Protein AF-A0A2G9UBK1-F1 (afdb_monomer)

Foldseek 3Di:
DQQLAFQDKDKDKDWDPDDPPGHIDIDIDMDTPDDDDDDSDDDDPDDADPFQVVLCVRPNCWTADCDDPRHRRIHNDDPPPDDDDDDDPDPPCPVVVVVVVVVVVVVPPPPDD

Secondary structure (DSSP, 8-state):
---TT---EEEEEEEE--BTTB--EEEEEEEESS---S-SS---SSSS-SSHHHHHHHSTT-EE--SSTTTT-EE------SS-------TTTHHHHHHHHHHHHHHT-----

pLDDT: mean 70.78, std 21.0, range [29.86, 93.81]

InterPro domains:
  IPR035940 CAP superfamily [G3DSA:3.40.33.10] (1-80)

Organism: Teladorsagia circumcincta (NCBI:txid45464)

Sequence (113 aa):
MINHKSLMVGCSYNRCPSSSTAPTTYLVACVYSAVPSGHIYIPEVTQGCDDNSRCSNQVANSTCIKEGPYRGLCSQDEKEENGLGSAKATPMMIKSMEKLMATILTSNRVPVH

Structure (mmCIF, N/CA/C/O backbone):
data_AF-A0A2G9UBK1-F1
#
_entry.id   AF-A0A2G9UBK1-F1
#
loop_
_atom_site.group_PDB
_atom_site.id
_atom_site.type_symbol
_atom_site.label_atom_id
_atom_site.label_alt_id
_atom_site.label_comp_id
_atom_site.label_asym_id
_atom_site.label_entity_id
_atom_site.label_seq_id
_atom_site.pdbx_PDB_ins_code
_atom_site.Cartn_x
_atom_site.Cartn_y
_atom_site.Cartn_z
_atom_site.occupancy
_atom_site.B_iso_or_equiv
_atom_site.auth_seq_id
_atom_site.auth_comp_id
_atom_site.auth_asym_id
_atom_site.auth_atom_id
_atom_site.pdbx_PDB_model_num
ATOM 1 N N . MET A 1 1 ? -1.048 5.361 5.405 1.00 76.88 1 MET A N 1
ATOM 2 C CA . MET A 1 1 ? -1.947 5.295 4.231 1.00 76.88 1 MET A CA 1
ATOM 3 C C . MET A 1 1 ? -1.245 5.741 2.958 1.00 76.88 1 MET A C 1
ATOM 5 O O . MET A 1 1 ? -1.139 4.937 2.055 1.00 76.88 1 MET A O 1
ATOM 9 N N . ILE A 1 2 ? -0.732 6.974 2.888 1.00 82.81 2 ILE A N 1
ATOM 10 C CA . ILE A 1 2 ? -0.237 7.586 1.635 1.00 82.81 2 ILE A CA 1
ATOM 11 C C . ILE A 1 2 ? 1.288 7.505 1.410 1.00 82.81 2 ILE A C 1
ATOM 13 O O . ILE A 1 2 ? 1.807 8.166 0.520 1.00 82.81 2 ILE A O 1
ATOM 17 N N . ASN A 1 3 ? 2.026 6.758 2.237 1.00 84.19 3 ASN A N 1
ATOM 18 C CA . ASN A 1 3 ? 3.482 6.663 2.102 1.00 84.19 3 ASN A CA 1
ATOM 19 C C . ASN A 1 3 ? 3.837 5.832 0.862 1.00 84.19 3 ASN A C 1
ATOM 21 O O . ASN A 1 3 ? 3.614 4.624 0.879 1.00 84.19 3 ASN A O 1
ATOM 25 N N . HIS A 1 4 ? 4.422 6.453 -0.166 1.00 80.56 4 HIS A N 1
ATOM 26 C CA . HIS A 1 4 ? 4.755 5.797 -1.442 1.00 80.56 4 HIS A CA 1
ATOM 27 C C . HIS A 1 4 ? 5.742 4.624 -1.306 1.00 80.56 4 HIS A C 1
ATOM 29 O O . HIS A 1 4 ? 5.812 3.775 -2.187 1.00 80.56 4 HIS A O 1
ATOM 35 N N . LYS A 1 5 ? 6.486 4.551 -0.194 1.00 82.31 5 LYS A N 1
ATOM 36 C CA . LYS A 1 5 ? 7.392 3.432 0.119 1.00 82.31 5 LYS A CA 1
ATOM 37 C C . LYS A 1 5 ? 6.706 2.263 0.831 1.00 82.31 5 LYS A C 1
ATOM 39 O O . LYS A 1 5 ? 7.341 1.241 1.075 1.00 82.31 5 LYS A O 1
ATOM 44 N N . SER A 1 6 ? 5.443 2.410 1.230 1.00 85.94 6 SER A N 1
ATOM 45 C CA . SER A 1 6 ? 4.680 1.334 1.858 1.00 85.94 6 SER A CA 1
ATOM 46 C C . SER A 1 6 ? 4.036 0.470 0.785 1.00 85.94 6 SER A C 1
ATOM 48 O O . SER A 1 6 ? 3.149 0.928 0.076 1.00 85.94 6 SER A O 1
ATOM 50 N N . LEU A 1 7 ? 4.447 -0.790 0.716 1.00 83.56 7 LEU A N 1
ATOM 51 C CA . LEU A 1 7 ? 4.030 -1.733 -0.327 1.00 83.56 7 LEU A CA 1
ATOM 52 C C . LEU A 1 7 ? 3.016 -2.747 0.184 1.00 83.56 7 LEU A C 1
ATOM 54 O O . LEU A 1 7 ? 2.299 -3.362 -0.593 1.00 83.56 7 LEU A O 1
ATOM 58 N N . MET A 1 8 ? 2.946 -2.915 1.503 1.00 83.12 8 MET A N 1
ATOM 59 C CA . MET A 1 8 ? 2.012 -3.827 2.142 1.00 83.12 8 MET A CA 1
ATOM 60 C C . MET A 1 8 ? 1.312 -3.126 3.300 1.00 83.12 8 MET A C 1
ATOM 62 O O . MET A 1 8 ? 1.886 -2.267 3.981 1.00 83.12 8 MET A O 1
ATOM 66 N N . VAL A 1 9 ? 0.062 -3.520 3.526 1.00 88.81 9 VAL A N 1
ATOM 67 C CA . VAL A 1 9 ? -0.744 -3.095 4.666 1.00 88.81 9 VAL A CA 1
ATOM 68 C C . VAL A 1 9 ? -1.459 -4.307 5.250 1.00 88.81 9 VAL A C 1
ATOM 70 O O . VAL A 1 9 ? -2.052 -5.099 4.524 1.00 88.81 9 VAL A O 1
ATOM 73 N N . GLY A 1 10 ? -1.392 -4.456 6.568 1.00 91.62 10 GLY A N 1
ATOM 74 C CA . GLY A 1 10 ? -2.166 -5.441 7.314 1.00 91.62 10 GLY A CA 1
ATOM 75 C C . GLY A 1 10 ? -3.106 -4.724 8.267 1.00 91.62 10 GLY A C 1
ATOM 76 O O . GLY A 1 10 ? -2.644 -3.939 9.093 1.00 91.62 10 GLY A O 1
ATOM 77 N N . CYS A 1 11 ? -4.408 -4.977 8.162 1.00 92.81 11 CYS A N 1
ATOM 78 C CA . CYS A 1 11 ? -5.406 -4.387 9.047 1.00 92.81 11 CYS A CA 1
ATOM 79 C C . CYS A 1 11 ? -6.067 -5.459 9.913 1.00 92.81 11 CYS A C 1
ATOM 81 O O . CYS A 1 11 ? -6.360 -6.558 9.448 1.00 92.81 11 CYS A O 1
ATOM 83 N N . SER A 1 12 ? -6.322 -5.117 11.170 1.00 93.50 12 SER A N 1
ATOM 84 C CA . SER A 1 12 ? -7.124 -5.903 12.098 1.00 93.50 12 SER A CA 1
ATOM 85 C C . SER A 1 12 ? -8.277 -5.049 12.603 1.00 93.50 12 SER A C 1
ATOM 87 O O . SER A 1 12 ? -8.148 -3.828 12.738 1.00 93.50 12 SER A O 1
ATOM 89 N N . TYR A 1 13 ? -9.406 -5.694 12.871 1.00 93.56 13 TYR A N 1
ATOM 90 C CA . TYR A 1 13 ? -10.591 -5.047 13.405 1.00 93.56 13 TYR A CA 1
ATOM 91 C C . TYR A 1 13 ? -11.011 -5.734 14.700 1.00 93.56 13 TYR A C 1
ATOM 93 O O . TYR A 1 13 ? -10.875 -6.947 14.850 1.00 93.56 13 TYR A O 1
ATOM 101 N N . ASN A 1 14 ? -11.539 -4.956 15.637 1.00 91.12 14 ASN A N 1
ATOM 102 C CA . ASN A 1 14 ? -12.162 -5.493 16.833 1.00 91.12 14 ASN A CA 1
ATOM 103 C C . ASN A 1 14 ? -13.391 -4.667 17.211 1.00 91.12 14 ASN A C 1
ATOM 105 O O . ASN A 1 14 ? -13.419 -3.448 17.033 1.00 91.12 14 ASN A O 1
ATOM 109 N N . ARG A 1 15 ? -14.409 -5.335 17.752 1.00 91.25 15 ARG A N 1
ATOM 110 C CA . ARG A 1 15 ? -15.600 -4.688 18.298 1.00 91.25 15 ARG A CA 1
ATOM 111 C C . ARG A 1 15 ? -15.470 -4.637 19.813 1.00 91.25 15 ARG A C 1
ATOM 113 O O . ARG A 1 15 ? -15.430 -5.674 20.469 1.00 91.25 15 ARG A O 1
ATOM 120 N N . CYS A 1 16 ? -15.458 -3.436 20.369 1.00 85.62 16 CYS A N 1
ATOM 121 C CA . CYS A 1 16 ? -15.498 -3.228 21.807 1.00 85.62 16 CYS A CA 1
ATOM 122 C C . CYS A 1 16 ? -16.969 -3.167 22.249 1.00 85.62 16 CYS A C 1
ATOM 124 O O . CYS A 1 16 ? -17.696 -2.265 21.815 1.00 85.62 16 CYS A O 1
ATOM 126 N N . PRO A 1 17 ? -17.449 -4.134 23.052 1.00 83.62 17 PRO A N 1
ATOM 127 C CA . PRO A 1 17 ? -18.829 -4.134 23.519 1.00 83.62 17 PRO A CA 1
ATOM 128 C C . PR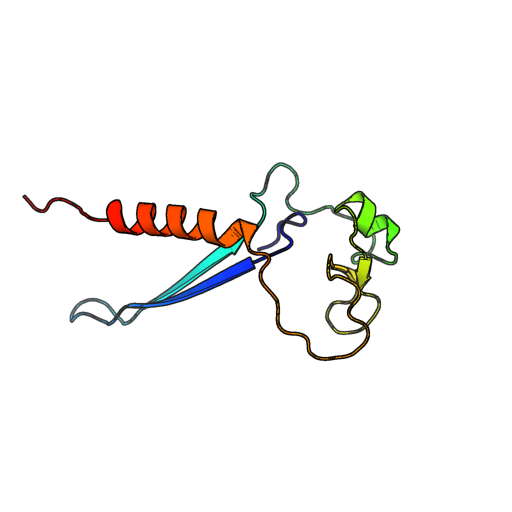O A 1 17 ? -19.111 -2.896 24.377 1.00 83.62 17 PRO A C 1
ATOM 130 O O . PRO A 1 17 ? -18.250 -2.436 25.125 1.00 83.62 17 PRO A O 1
ATOM 133 N N . SER A 1 18 ? -20.329 -2.363 24.264 1.00 81.69 18 SER A N 1
ATOM 134 C CA . SER A 1 18 ? -20.787 -1.259 25.111 1.00 81.69 18 SER A CA 1
ATOM 135 C C . SER A 1 18 ? -20.875 -1.688 26.573 1.00 81.69 18 SER A C 1
ATOM 137 O O . SER A 1 18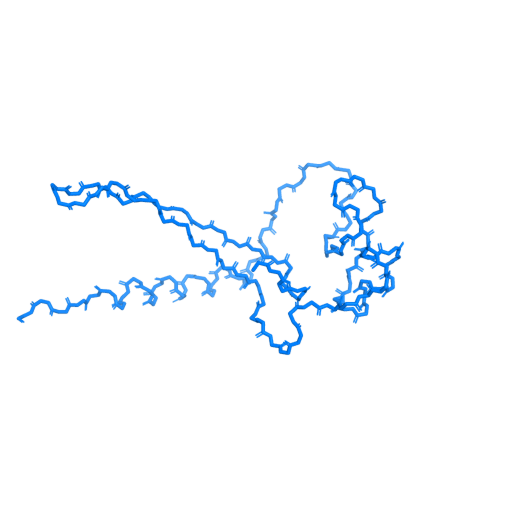 ? -21.427 -2.749 26.871 1.00 81.69 18 SER A O 1
ATOM 139 N N . SER A 1 19 ? -20.418 -0.830 27.481 1.00 77.19 19 SER A N 1
ATOM 140 C CA . SER A 1 19 ? -20.828 -0.867 28.889 1.00 77.19 19 SER A CA 1
ATOM 141 C C . SER A 1 19 ? -22.078 0.006 29.088 1.00 77.19 19 SER A C 1
ATOM 143 O O . SER A 1 19 ? -22.544 0.648 28.147 1.00 77.19 19 SER A O 1
ATOM 145 N N . SER A 1 20 ? -22.631 0.079 30.305 1.00 74.00 20 SER A N 1
ATOM 146 C CA . SER A 1 20 ? -23.786 0.955 30.585 1.00 74.00 20 SER A CA 1
ATOM 147 C C . SER A 1 20 ? -23.493 2.454 30.404 1.00 74.00 20 SER A C 1
ATOM 149 O O . SER A 1 20 ? -24.423 3.254 30.370 1.00 74.00 20 SER A O 1
ATOM 151 N N . THR A 1 21 ? -22.220 2.839 30.272 1.00 78.88 21 THR A N 1
ATOM 152 C CA . THR A 1 21 ? -21.759 4.231 30.166 1.00 78.88 21 THR A CA 1
ATOM 153 C C . THR A 1 21 ? -21.024 4.554 28.865 1.00 78.88 21 THR A C 1
ATOM 155 O O . THR A 1 21 ? -20.741 5.724 28.620 1.00 78.88 21 THR A O 1
ATOM 158 N N . ALA A 1 22 ? -20.732 3.566 28.011 1.00 77.62 22 ALA A N 1
ATOM 159 C CA . ALA A 1 22 ? -20.034 3.785 26.745 1.00 77.62 22 ALA A CA 1
ATOM 160 C C . ALA A 1 22 ? -20.717 3.039 25.587 1.00 77.62 22 ALA A C 1
ATOM 162 O O . ALA A 1 22 ? -21.011 1.849 25.726 1.00 77.62 22 ALA A O 1
ATOM 163 N N . PRO A 1 23 ? -20.948 3.693 24.432 1.00 85.00 23 PRO A N 1
ATOM 164 C CA . PRO A 1 23 ? -21.507 3.030 23.259 1.00 85.00 23 PRO A CA 1
ATOM 165 C C . PRO A 1 23 ? -20.551 1.960 22.717 1.00 85.00 23 PRO A C 1
ATOM 167 O O . PRO A 1 23 ? -19.352 1.973 22.988 1.00 85.00 23 PRO A O 1
ATOM 170 N N . THR A 1 24 ? -21.085 1.033 21.918 1.00 85.75 24 THR A N 1
ATOM 171 C CA . THR A 1 24 ? -20.257 0.050 21.208 1.00 85.75 24 THR A CA 1
ATOM 172 C C . THR A 1 24 ? -19.320 0.807 20.274 1.00 85.75 24 THR A C 1
ATOM 174 O O . THR A 1 24 ? -19.783 1.610 19.462 1.00 85.75 24 THR A O 1
ATOM 177 N N . THR A 1 25 ? -18.024 0.524 20.351 1.00 88.31 25 THR A N 1
ATOM 178 C CA . THR A 1 25 ? -17.022 1.120 19.465 1.00 88.31 25 THR A CA 1
ATOM 179 C C . THR A 1 25 ? -16.384 0.053 18.585 1.00 88.31 25 THR A C 1
ATOM 181 O O . THR A 1 25 ? -16.262 -1.115 18.958 1.00 88.31 25 THR A O 1
ATOM 184 N N . TYR A 1 26 ? -15.997 0.456 17.379 1.00 89.06 26 TYR A N 1
ATOM 185 C CA . TYR A 1 26 ? -15.249 -0.382 16.451 1.00 89.06 26 TYR A CA 1
ATOM 186 C C . TYR A 1 26 ? -13.835 0.170 16.355 1.00 89.06 26 TYR A C 1
ATOM 188 O O . TYR A 1 26 ? -13.643 1.357 16.094 1.00 89.06 26 TYR A O 1
ATOM 196 N N . LEU A 1 27 ? -12.853 -0.693 16.583 1.00 90.81 27 LEU A N 1
ATOM 197 C CA . LEU A 1 27 ? -11.445 -0.367 16.450 1.00 90.81 27 LEU A CA 1
ATOM 198 C C . LEU A 1 27 ? -10.919 -1.009 15.176 1.00 90.81 27 LEU A C 1
ATOM 200 O O . LEU A 1 27 ? -11.093 -2.207 14.964 1.00 90.81 27 LEU A O 1
ATOM 204 N N . VAL A 1 28 ? -10.253 -0.209 14.351 1.00 93.81 28 VAL A N 1
ATOM 205 C CA . VAL A 1 28 ? -9.502 -0.685 13.191 1.00 93.81 28 VAL A CA 1
ATOM 206 C C . VAL A 1 28 ? -8.067 -0.219 13.358 1.00 93.81 28 VAL A C 1
ATOM 208 O O . VAL A 1 28 ? -7.808 0.973 13.512 1.00 93.81 28 VAL A O 1
ATOM 211 N N . ALA A 1 29 ? -7.136 -1.164 13.334 1.00 93.62 29 ALA A N 1
ATOM 212 C CA . ALA A 1 29 ? -5.710 -0.891 13.388 1.00 93.62 29 ALA A CA 1
ATOM 213 C C . ALA A 1 29 ? -5.062 -1.420 12.113 1.00 93.62 29 ALA A C 1
ATOM 215 O O . ALA A 1 29 ? -5.230 -2.589 11.777 1.00 93.62 29 ALA A O 1
ATOM 216 N N . CYS A 1 30 ? -4.309 -0.569 11.419 1.00 92.44 30 CYS A N 1
ATOM 217 C CA . CYS A 1 30 ? -3.568 -0.947 10.221 1.00 92.44 30 CYS A CA 1
ATOM 218 C C . CYS A 1 30 ? -2.075 -0.703 10.426 1.00 92.44 30 CYS A C 1
ATOM 220 O O . CYS A 1 30 ? -1.666 0.373 10.865 1.00 92.44 30 CYS A O 1
ATOM 222 N N . VAL A 1 31 ? -1.269 -1.694 10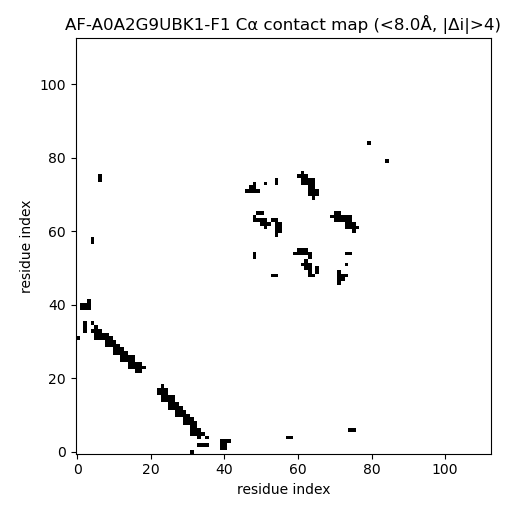.060 1.00 92.12 31 VAL A N 1
ATOM 223 C CA . VAL A 1 31 ? 0.191 -1.643 10.072 1.00 92.12 31 VAL A CA 1
ATOM 224 C C . VAL A 1 31 ? 0.681 -1.595 8.632 1.00 92.12 31 VAL A C 1
ATOM 226 O O . VAL A 1 31 ? 0.232 -2.367 7.787 1.00 92.12 31 VAL A O 1
ATOM 229 N N . TYR A 1 32 ? 1.596 -0.671 8.364 1.00 89.56 32 TYR A N 1
ATOM 230 C CA . TYR A 1 32 ? 2.175 -0.414 7.048 1.00 89.56 32 TYR A CA 1
ATOM 231 C C . TYR A 1 32 ? 3.611 -0.934 7.016 1.00 89.56 32 TYR A C 1
ATOM 233 O O . TYR A 1 32 ? 4.322 -0.829 8.016 1.00 89.56 32 TYR A O 1
ATOM 241 N N . SER A 1 33 ? 4.055 -1.461 5.875 1.00 87.38 33 SER A N 1
ATOM 242 C CA . SER A 1 33 ? 5.396 -2.049 5.739 1.00 87.38 33 SER A CA 1
ATOM 243 C C . SER A 1 33 ? 6.540 -1.032 5.789 1.00 87.38 33 SER A C 1
ATOM 245 O O . SER A 1 33 ? 7.699 -1.426 5.882 1.00 87.38 33 SER A O 1
ATOM 247 N N . ALA A 1 34 ? 6.234 0.267 5.719 1.00 85.94 34 ALA A N 1
ATOM 248 C CA . ALA A 1 34 ? 7.223 1.332 5.780 1.00 85.94 34 ALA A CA 1
ATOM 249 C C . ALA A 1 34 ? 6.763 2.490 6.669 1.00 85.94 34 ALA A C 1
ATOM 251 O O . ALA A 1 34 ? 5.660 3.029 6.516 1.00 85.94 34 ALA A O 1
ATOM 252 N N . VAL A 1 35 ? 7.665 2.926 7.548 1.00 85.88 35 VAL A N 1
ATOM 253 C CA . VAL A 1 35 ? 7.503 4.153 8.331 1.00 85.88 35 VAL A CA 1
ATOM 254 C C . VAL A 1 35 ? 7.792 5.354 7.421 1.00 85.88 35 VAL A C 1
ATOM 256 O O . VAL A 1 35 ? 8.796 5.332 6.704 1.00 85.88 35 VAL A O 1
ATOM 259 N N . PRO A 1 36 ? 6.943 6.396 7.405 1.00 83.81 36 PRO A N 1
ATOM 260 C CA . PRO A 1 36 ? 7.218 7.601 6.633 1.00 83.81 36 PRO A CA 1
ATOM 261 C C . PRO A 1 36 ? 8.508 8.269 7.117 1.00 83.81 36 PRO A C 1
ATOM 263 O O . PRO A 1 36 ? 8.646 8.585 8.297 1.00 83.81 36 PRO A O 1
ATOM 266 N N . SER A 1 37 ? 9.441 8.511 6.203 1.00 81.00 37 SER A N 1
ATOM 267 C CA . SER A 1 37 ? 10.627 9.328 6.447 1.00 81.00 37 SER A CA 1
ATOM 268 C C . SER A 1 37 ? 10.919 10.174 5.207 1.00 81.00 37 SER A C 1
ATOM 270 O O . SER A 1 37 ? 10.886 9.681 4.078 1.00 81.00 37 SER A O 1
ATOM 272 N N . GLY A 1 38 ? 11.150 11.474 5.407 1.00 81.88 38 GLY A N 1
ATOM 273 C CA . GLY A 1 38 ? 11.267 12.437 4.309 1.00 81.88 38 GLY A CA 1
ATOM 274 C C . GLY A 1 38 ? 9.929 12.702 3.607 1.00 81.88 38 GLY A C 1
ATOM 275 O O . GLY A 1 38 ? 8.903 12.895 4.261 1.00 81.88 38 GLY A O 1
ATOM 276 N N . HIS A 1 39 ? 9.939 12.737 2.273 1.00 79.25 39 HIS A N 1
ATOM 277 C CA . HIS A 1 39 ? 8.739 12.991 1.475 1.00 79.25 39 HIS A CA 1
ATOM 278 C C . HIS A 1 39 ? 7.774 11.801 1.519 1.00 79.25 39 HIS A C 1
ATOM 280 O O . HIS A 1 39 ? 8.127 10.679 1.164 1.00 79.25 39 HIS A O 1
ATOM 286 N N 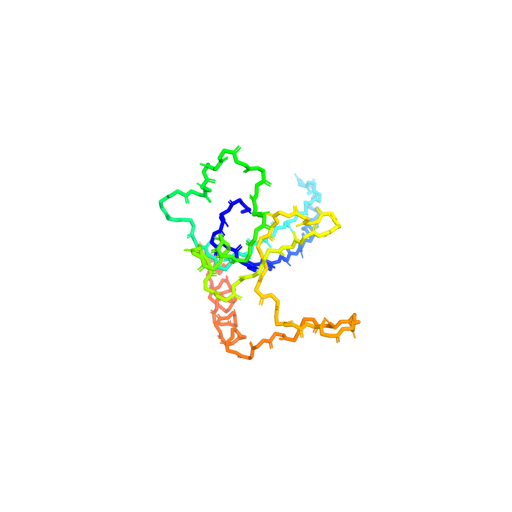. ILE A 1 40 ? 6.533 12.058 1.934 1.00 81.81 40 ILE A N 1
ATOM 287 C CA . ILE A 1 40 ? 5.491 11.029 2.052 1.00 81.81 40 ILE A CA 1
ATOM 288 C C 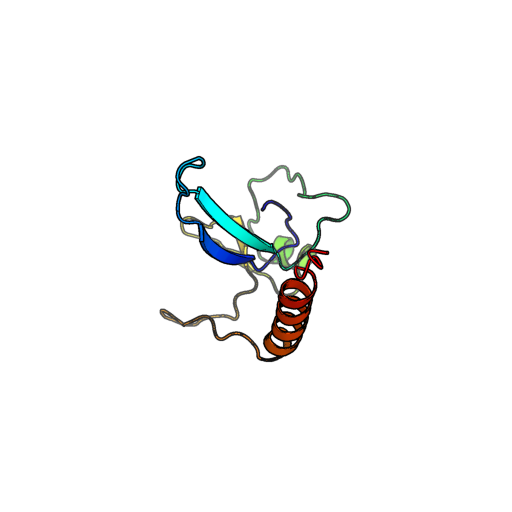. ILE A 1 40 ? 5.047 10.544 0.659 1.00 81.81 40 ILE A C 1
ATOM 290 O O . ILE A 1 40 ? 4.790 9.356 0.468 1.00 81.81 40 ILE A O 1
ATOM 294 N N . TYR A 1 41 ? 5.048 11.435 -0.332 1.00 78.44 41 TYR A N 1
ATOM 295 C CA . TYR A 1 41 ? 4.785 11.157 -1.744 1.00 78.44 41 TYR A CA 1
ATOM 296 C C . TYR A 1 41 ? 5.732 11.983 -2.622 1.00 78.44 41 TYR A C 1
ATOM 298 O O . TYR A 1 41 ? 6.308 12.967 -2.153 1.00 78.44 41 TYR A O 1
ATOM 306 N N . ILE A 1 42 ? 5.874 11.595 -3.887 1.00 73.19 42 ILE A N 1
ATOM 307 C CA . ILE A 1 42 ? 6.696 12.307 -4.868 1.00 73.19 42 ILE A CA 1
ATOM 308 C C . ILE A 1 42 ? 5.747 13.056 -5.807 1.00 73.19 42 ILE A C 1
ATOM 310 O O . ILE A 1 42 ? 4.961 12.405 -6.497 1.00 73.19 42 ILE A O 1
ATOM 314 N N . PRO A 1 43 ? 5.743 14.401 -5.801 1.00 69.12 43 PRO A N 1
ATOM 315 C CA . PRO A 1 43 ? 4.917 15.173 -6.716 1.00 69.12 43 PRO A CA 1
ATOM 316 C C . PRO A 1 43 ? 5.509 15.073 -8.124 1.00 69.12 43 PRO A C 1
ATOM 318 O O . PRO A 1 43 ? 6.490 15.743 -8.438 1.00 69.12 43 PRO A O 1
ATOM 321 N N . GLU A 1 44 ? 4.924 14.233 -8.972 1.00 68.12 44 GLU A N 1
ATOM 322 C CA . GLU A 1 44 ? 5.232 14.219 -10.401 1.00 68.12 44 GLU A CA 1
ATOM 323 C C . GLU A 1 44 ? 4.171 14.987 -11.193 1.00 68.12 44 GLU A C 1
ATOM 325 O O . GLU A 1 44 ? 3.004 15.063 -10.813 1.00 68.12 44 GLU A O 1
ATOM 330 N N . VAL A 1 45 ? 4.598 15.572 -12.316 1.00 63.59 45 VAL A N 1
ATOM 331 C CA . VAL A 1 45 ? 3.740 16.354 -13.227 1.00 63.59 45 VAL A CA 1
ATOM 332 C C . VAL A 1 45 ? 2.697 15.467 -13.926 1.00 63.59 45 VAL A C 1
ATOM 334 O O . VAL A 1 45 ? 1.720 15.962 -14.481 1.00 63.59 45 VAL A O 1
ATOM 337 N N . THR A 1 46 ? 2.904 14.148 -13.900 1.00 63.84 46 THR A N 1
ATOM 338 C CA . THR A 1 46 ? 2.028 13.133 -14.483 1.00 63.84 46 THR A CA 1
ATOM 339 C C . THR A 1 46 ? 1.315 12.331 -13.400 1.00 63.84 46 THR A C 1
ATOM 341 O O . THR A 1 46 ? 1.831 12.099 -12.309 1.00 63.84 46 THR A O 1
ATOM 344 N N . GLN A 1 47 ? 0.104 11.888 -13.724 1.00 70.88 47 GLN A N 1
ATOM 345 C CA . GLN A 1 47 ? -0.795 11.160 -12.837 1.00 70.88 47 GLN A CA 1
ATOM 346 C C . GLN A 1 47 ? -0.310 9.705 -12.654 1.00 70.88 47 GLN A C 1
ATOM 348 O O . GLN A 1 47 ? -0.786 8.797 -13.326 1.00 70.88 47 GLN A O 1
ATOM 353 N N . GLY A 1 48 ? 0.669 9.495 -11.767 1.00 81.88 48 GLY A N 1
ATOM 354 C CA . GLY A 1 48 ? 1.243 8.174 -11.474 1.00 81.88 48 GLY A CA 1
ATOM 355 C C . GLY A 1 48 ? 2.296 7.704 -12.486 1.00 81.88 48 GLY A C 1
ATOM 356 O O . GLY A 1 48 ? 2.851 8.505 -13.241 1.00 81.88 48 GLY A O 1
ATOM 357 N N . CYS A 1 49 ? 2.593 6.402 -12.474 1.00 87.31 49 CYS A N 1
ATOM 358 C CA . CYS A 1 49 ? 3.524 5.782 -13.416 1.00 87.31 49 CYS A CA 1
ATOM 359 C C . CYS A 1 49 ? 2.882 5.553 -14.797 1.00 87.31 49 CYS A C 1
ATOM 361 O O . CYS A 1 49 ? 1.686 5.290 -14.918 1.00 87.31 49 CYS A O 1
ATOM 363 N N . ASP A 1 50 ? 3.694 5.606 -15.846 1.00 88.38 50 ASP A N 1
ATOM 364 C CA . ASP A 1 50 ? 3.349 5.254 -17.231 1.00 88.38 50 ASP A CA 1
ATOM 365 C C . ASP A 1 50 ? 4.209 4.092 -17.772 1.00 88.38 50 ASP A C 1
ATOM 367 O O . ASP A 1 50 ? 3.797 3.382 -18.694 1.00 88.38 50 ASP A O 1
ATOM 371 N N . ASP A 1 51 ? 5.365 3.836 -17.152 1.00 88.94 51 ASP A N 1
ATOM 372 C CA . ASP A 1 51 ? 6.255 2.721 -17.453 1.00 88.94 51 ASP A CA 1
ATOM 373 C C . ASP A 1 51 ? 6.896 2.091 -16.198 1.00 88.94 51 ASP A C 1
ATOM 375 O O . ASP A 1 51 ? 6.838 2.616 -15.084 1.00 88.94 51 ASP A O 1
ATOM 379 N N . ASN A 1 52 ? 7.525 0.925 -16.383 1.00 88.81 52 ASN A N 1
ATOM 380 C CA . ASN A 1 52 ? 8.155 0.172 -15.293 1.00 88.81 52 ASN A CA 1
ATOM 381 C C . ASN A 1 52 ? 9.414 0.850 -14.734 1.00 88.81 52 ASN A C 1
ATOM 383 O O . ASN A 1 52 ? 9.793 0.576 -13.595 1.00 88.81 52 ASN A O 1
ATOM 387 N N . SER A 1 53 ? 10.076 1.705 -15.517 1.00 87.50 53 SER A N 1
ATOM 388 C CA . SER A 1 53 ? 11.318 2.358 -15.106 1.00 87.50 53 SER A CA 1
ATOM 389 C C . SER A 1 53 ? 11.058 3.372 -13.994 1.00 87.50 53 SER A C 1
ATOM 391 O O . SER A 1 53 ? 11.788 3.385 -13.002 1.00 87.50 53 SER A O 1
ATOM 393 N N . ARG A 1 54 ? 9.948 4.122 -14.072 1.00 84.69 54 ARG A N 1
ATOM 394 C CA . ARG A 1 54 ? 9.521 5.032 -12.996 1.00 84.69 54 ARG A CA 1
ATOM 395 C C . ARG A 1 54 ? 9.315 4.307 -11.677 1.00 84.69 54 ARG A C 1
ATOM 397 O O . ARG A 1 54 ? 9.776 4.772 -10.640 1.00 84.69 54 ARG A O 1
ATOM 404 N N . CYS A 1 55 ? 8.671 3.146 -11.724 1.00 86.94 55 CYS A N 1
ATOM 405 C CA . CYS A 1 55 ? 8.439 2.328 -10.544 1.00 86.94 55 CYS A CA 1
ATOM 406 C C . CYS A 1 55 ? 9.747 1.769 -9.975 1.00 86.94 55 CYS A C 1
ATOM 408 O O . CYS A 1 55 ? 10.038 1.968 -8.796 1.00 86.94 55 CYS A O 1
ATOM 410 N N . SER A 1 56 ? 10.585 1.167 -10.823 1.00 86.00 56 SER A N 1
ATOM 411 C CA . SER A 1 56 ? 11.870 0.584 -10.414 1.00 86.00 56 SER A CA 1
ATOM 412 C C . SER A 1 56 ? 12.834 1.596 -9.781 1.00 86.00 56 SER A C 1
ATOM 414 O O . SER A 1 56 ? 13.623 1.219 -8.916 1.00 86.00 56 SER A O 1
ATOM 416 N N . ASN A 1 57 ? 12.735 2.878 -10.151 1.00 82.94 57 ASN A N 1
ATOM 417 C CA . ASN A 1 57 ? 13.519 3.961 -9.549 1.00 82.94 57 ASN A CA 1
ATOM 418 C C . ASN A 1 57 ? 13.089 4.303 -8.112 1.00 82.94 57 ASN A C 1
ATOM 420 O O . ASN A 1 57 ? 13.906 4.790 -7.333 1.00 82.94 57 ASN A O 1
ATOM 424 N N . GLN A 1 58 ? 11.825 4.062 -7.753 1.00 82.25 58 GLN A N 1
ATOM 425 C CA . GLN A 1 58 ? 11.291 4.351 -6.416 1.00 82.25 58 GLN A CA 1
ATOM 426 C C . GLN A 1 58 ? 11.280 3.117 -5.515 1.00 82.25 58 GLN A C 1
ATOM 428 O O . GLN A 1 58 ? 11.513 3.201 -4.308 1.00 82.25 58 GLN A O 1
ATOM 433 N N . VAL A 1 59 ? 10.988 1.965 -6.111 1.00 81.94 59 VAL A N 1
ATOM 434 C CA . VAL A 1 59 ? 10.806 0.684 -5.443 1.00 81.94 59 VAL A CA 1
ATOM 435 C C . VAL A 1 59 ? 11.425 -0.385 -6.336 1.00 81.94 59 VAL A C 1
ATOM 437 O O . VAL A 1 59 ? 10.925 -0.660 -7.425 1.00 81.94 59 VAL A O 1
ATOM 440 N N . ALA A 1 60 ? 12.516 -1.002 -5.887 1.00 83.44 60 ALA A N 1
ATOM 441 C CA . ALA A 1 60 ? 13.213 -2.015 -6.676 1.00 83.44 60 ALA A CA 1
ATOM 442 C C . ALA A 1 60 ? 12.265 -3.150 -7.105 1.00 83.44 60 ALA A C 1
ATOM 444 O O . ALA A 1 60 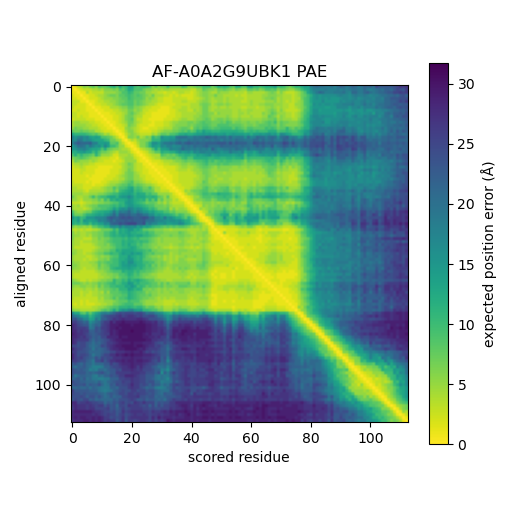? 11.404 -3.569 -6.330 1.00 83.44 60 ALA A O 1
ATOM 445 N N . ASN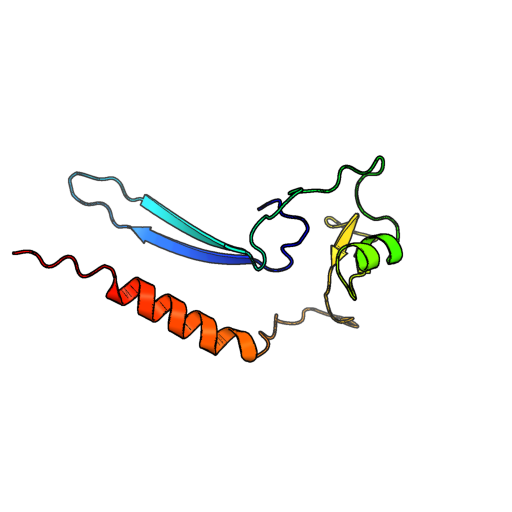 A 1 61 ? 12.443 -3.656 -8.328 1.00 84.19 61 ASN A N 1
ATOM 446 C CA . ASN A 1 61 ? 11.647 -4.746 -8.906 1.00 84.19 61 ASN A CA 1
ATOM 447 C C . ASN A 1 61 ? 10.134 -4.478 -8.978 1.00 84.19 61 ASN A C 1
ATOM 449 O O . ASN A 1 61 ? 9.347 -5.419 -8.994 1.00 84.19 61 ASN A O 1
ATOM 453 N N . SER A 1 62 ? 9.714 -3.214 -9.017 1.00 86.69 62 SER A N 1
ATOM 454 C CA . SER A 1 62 ? 8.306 -2.872 -9.199 1.00 86.69 62 SER A CA 1
ATOM 455 C C . SER A 1 62 ? 7.972 -2.562 -10.658 1.00 86.69 62 SER A C 1
ATOM 457 O O . SER A 1 62 ? 8.795 -2.063 -11.432 1.00 86.69 62 SER A O 1
ATOM 459 N N . THR A 1 63 ? 6.738 -2.875 -11.037 1.00 90.56 63 THR A N 1
ATOM 460 C CA . THR A 1 63 ? 6.178 -2.655 -12.372 1.00 90.56 63 THR A CA 1
ATOM 461 C C . THR A 1 63 ? 5.013 -1.683 -12.303 1.00 90.56 63 THR A C 1
ATOM 463 O O . THR A 1 63 ? 4.381 -1.531 -11.258 1.00 90.56 63 THR A O 1
ATOM 466 N N . CYS A 1 64 ? 4.740 -1.004 -13.413 1.00 89.88 64 CYS A N 1
ATOM 467 C CA . CYS A 1 64 ? 3.619 -0.085 -13.500 1.00 89.88 64 CYS A CA 1
ATOM 468 C C . CYS A 1 64 ? 2.352 -0.818 -13.941 1.00 89.88 64 CYS A C 1
ATOM 470 O O . CYS A 1 64 ? 2.343 -1.477 -14.985 1.00 89.88 64 CYS A O 1
ATOM 472 N N . ILE A 1 65 ? 1.267 -0.665 -13.183 1.00 90.50 65 ILE A N 1
ATOM 473 C CA . ILE A 1 65 ? -0.048 -1.176 -13.568 1.00 90.50 65 ILE A CA 1
ATOM 474 C C . ILE A 1 65 ? -0.578 -0.315 -14.720 1.00 90.50 65 ILE A C 1
ATOM 476 O O . ILE A 1 65 ? -0.807 0.886 -14.565 1.00 90.50 65 ILE A O 1
ATOM 480 N N . LYS A 1 66 ? -0.775 -0.927 -15.891 1.00 89.25 66 LYS A N 1
ATOM 481 C CA . LYS A 1 66 ? -1.152 -0.209 -17.122 1.00 89.25 66 LYS A CA 1
ATOM 482 C C . LYS A 1 66 ? -2.656 -0.102 -17.352 1.00 89.25 66 LYS A C 1
ATOM 484 O O . LYS A 1 66 ? -3.091 0.791 -18.074 1.00 89.25 66 LYS A O 1
ATOM 489 N N . GLU A 1 67 ? -3.446 -0.976 -16.738 1.00 85.44 67 GLU A N 1
ATOM 490 C CA . GLU A 1 67 ? -4.879 -1.110 -17.007 1.00 85.44 67 GLU A CA 1
ATOM 491 C C . GLU A 1 67 ? -5.684 -1.319 -15.718 1.00 85.44 67 GLU A C 1
ATOM 493 O O . GLU A 1 67 ? -5.143 -1.685 -14.674 1.00 85.44 67 GLU A O 1
ATOM 498 N N . GLY A 1 68 ? -6.995 -1.079 -15.794 1.00 87.44 68 GLY A N 1
ATOM 499 C CA . GLY A 1 68 ? -7.917 -1.281 -14.678 1.00 87.44 68 GLY A CA 1
ATOM 500 C C . GLY A 1 68 ? -7.928 -0.147 -13.640 1.00 87.44 68 GLY A C 1
ATOM 501 O O . GLY A 1 68 ? -7.380 0.933 -13.872 1.00 87.44 68 GLY A O 1
ATOM 502 N N . PRO A 1 69 ? -8.581 -0.372 -12.485 1.00 87.88 69 PRO A N 1
ATOM 503 C CA . PRO A 1 69 ? -8.816 0.666 -11.476 1.00 87.88 69 PRO A CA 1
ATOM 504 C C . PRO A 1 69 ? -7.544 1.115 -10.744 1.00 87.88 69 PRO A C 1
ATOM 506 O O . PRO A 1 69 ? -7.543 2.167 -10.113 1.00 87.88 69 PRO A O 1
ATOM 509 N N . TYR A 1 70 ? -6.468 0.333 -10.837 1.00 86.56 70 TYR A N 1
ATOM 510 C CA . TYR A 1 70 ? -5.175 0.614 -10.212 1.00 86.56 70 TYR A CA 1
ATOM 511 C C . TYR A 1 70 ? -4.134 1.133 -11.213 1.00 86.56 70 TYR A C 1
ATOM 513 O O . TYR A 1 70 ? -2.948 1.190 -10.888 1.00 86.56 70 TYR A O 1
ATOM 521 N N . ARG A 1 71 ? -4.560 1.503 -12.433 1.00 88.19 71 ARG A N 1
ATOM 522 C CA . ARG A 1 71 ? -3.677 2.075 -13.454 1.00 88.19 71 ARG A CA 1
ATOM 523 C C . ARG A 1 71 ? -2.898 3.267 -12.889 1.00 88.19 71 ARG A C 1
ATOM 525 O O . ARG A 1 71 ? -3.482 4.166 -12.291 1.00 88.19 71 ARG A O 1
ATOM 532 N N . GLY A 1 72 ? -1.590 3.283 -13.133 1.00 88.12 72 GLY A N 1
ATOM 533 C CA . GLY A 1 72 ? -0.680 4.333 -12.671 1.00 88.12 72 GLY A CA 1
ATOM 534 C C . GLY A 1 72 ? -0.080 4.095 -11.283 1.00 88.12 72 GLY A C 1
ATOM 535 O O . GLY A 1 72 ? 0.701 4.926 -10.817 1.00 88.12 72 GLY A O 1
ATOM 536 N N . LEU A 1 73 ? -0.400 2.973 -10.628 1.00 87.44 73 LEU A N 1
ATOM 537 C CA . LEU A 1 73 ? 0.261 2.531 -9.399 1.00 87.44 73 LEU A CA 1
ATOM 538 C C . LEU A 1 73 ? 1.406 1.557 -9.698 1.00 87.44 73 LEU A C 1
ATOM 540 O O . LEU A 1 73 ? 1.358 0.786 -10.658 1.00 87.44 73 LEU A O 1
ATOM 544 N N . CYS A 1 74 ? 2.422 1.574 -8.837 1.00 87.88 74 CYS A N 1
ATOM 545 C CA . CYS A 1 74 ? 3.518 0.614 -8.875 1.00 87.88 74 CYS A CA 1
ATOM 546 C C . CYS A 1 74 ? 3.177 -0.618 -8.029 1.00 87.88 74 CYS A C 1
ATOM 548 O O . CYS A 1 74 ? 2.751 -0.468 -6.884 1.00 87.88 74 CYS A O 1
ATOM 550 N N . SER A 1 75 ? 3.406 -1.817 -8.567 1.00 88.12 75 SER A N 1
ATOM 551 C CA . SER A 1 75 ? 3.255 -3.085 -7.842 1.00 88.12 75 SER A CA 1
ATOM 552 C C . SER A 1 75 ? 4.544 -3.907 -7.864 1.00 88.12 75 SER A C 1
ATOM 554 O O . SER A 1 75 ? 5.284 -3.891 -8.849 1.00 88.12 75 SER A O 1
ATOM 556 N N . GLN A 1 76 ? 4.806 -4.620 -6.768 1.00 85.31 76 GLN A N 1
ATOM 557 C CA . GLN A 1 76 ? 5.870 -5.622 -6.645 1.00 85.31 76 GLN A CA 1
ATOM 558 C C . GLN A 1 76 ? 5.368 -7.058 -6.848 1.00 85.31 76 GLN A C 1
ATOM 560 O O . GLN A 1 76 ? 6.126 -7.990 -6.584 1.00 85.31 76 GLN A O 1
ATOM 565 N N . ASP A 1 77 ? 4.123 -7.252 -7.289 1.00 73.00 77 ASP A N 1
ATOM 566 C CA . ASP A 1 77 ? 3.584 -8.596 -7.477 1.00 73.00 77 ASP A CA 1
ATOM 567 C C . ASP A 1 77 ? 4.492 -9.398 -8.422 1.00 73.00 77 ASP A C 1
ATOM 569 O O . ASP A 1 77 ? 4.804 -8.976 -9.544 1.00 73.00 77 ASP A O 1
ATOM 573 N N . GLU A 1 78 ? 4.962 -10.547 -7.928 1.00 55.75 78 GLU A N 1
ATOM 574 C CA . GLU A 1 78 ? 5.619 -11.554 -8.752 1.00 55.75 78 GLU A CA 1
ATOM 575 C C . GLU A 1 78 ? 4.680 -11.842 -9.920 1.00 55.75 78 GLU A C 1
ATOM 577 O O . GLU A 1 78 ? 3.485 -12.002 -9.700 1.00 55.75 78 GLU A O 1
ATOM 582 N N . LYS A 1 79 ? 5.195 -11.840 -11.156 1.00 44.59 79 LYS A N 1
ATOM 583 C CA . LYS A 1 79 ? 4.416 -12.099 -12.374 1.00 44.59 79 LYS A CA 1
ATOM 584 C C . LYS A 1 79 ? 3.470 -13.293 -12.176 1.00 44.59 79 LYS A C 1
ATOM 586 O O . LYS A 1 79 ? 3.875 -14.435 -12.376 1.00 44.59 79 LYS A O 1
ATOM 591 N N . GLU A 1 80 ? 2.218 -13.030 -11.826 1.00 41.16 80 GLU A N 1
ATOM 592 C CA . GLU A 1 80 ? 1.166 -14.031 -11.837 1.00 41.16 80 GLU A CA 1
ATOM 593 C C . GLU A 1 80 ? 0.714 -14.152 -13.291 1.00 41.16 80 GLU A C 1
ATOM 595 O O . GLU A 1 80 ? -0.117 -13.389 -13.788 1.00 41.16 80 GLU A O 1
ATOM 600 N N . GLU A 1 81 ? 1.317 -15.095 -14.018 1.00 40.12 81 GLU A N 1
ATOM 601 C CA . GLU A 1 81 ? 0.613 -15.694 -15.144 1.00 40.12 81 GLU A CA 1
ATOM 602 C C . GLU A 1 81 ? -0.676 -16.313 -14.595 1.00 40.12 81 GLU A C 1
ATOM 604 O O . GLU A 1 81 ? -0.654 -17.326 -13.906 1.00 40.12 81 GLU A O 1
ATOM 609 N N . ASN A 1 82 ? -1.797 -15.681 -14.935 1.00 36.19 82 ASN A N 1
ATOM 610 C CA . ASN A 1 82 ? -3.144 -16.238 -14.920 1.00 36.19 82 ASN A CA 1
ATOM 611 C C . ASN A 1 82 ? -3.661 -16.794 -13.580 1.00 36.19 82 ASN A C 1
ATOM 613 O O . ASN A 1 82 ? -3.631 -17.993 -13.323 1.00 36.19 82 ASN A O 1
ATOM 617 N N . GLY A 1 83 ? -4.378 -15.933 -12.857 1.00 33.06 83 GLY A N 1
ATOM 618 C CA . GLY A 1 83 ? -5.613 -16.332 -12.182 1.00 33.06 83 GLY A CA 1
ATOM 619 C C . GLY A 1 83 ? -5.523 -16.482 -10.668 1.00 33.06 83 GLY A C 1
ATOM 620 O O . GLY A 1 83 ? -5.042 -17.483 -10.158 1.00 33.06 83 GLY A O 1
ATOM 621 N N . LEU A 1 84 ? -6.152 -15.528 -9.976 1.00 43.03 84 LEU A N 1
ATOM 622 C CA . LEU A 1 84 ? -6.778 -15.710 -8.663 1.00 43.03 84 LEU A CA 1
ATOM 623 C C . LEU A 1 84 ? -5.893 -16.446 -7.631 1.00 43.03 84 LEU A C 1
ATOM 625 O O . LEU A 1 84 ? -6.294 -17.469 -7.076 1.00 43.03 84 LEU A O 1
ATOM 629 N N . GLY A 1 85 ? -4.689 -15.933 -7.372 1.00 29.86 85 GLY A N 1
ATOM 630 C CA . GLY A 1 85 ? -3.741 -16.538 -6.445 1.00 29.86 85 GLY A CA 1
ATOM 631 C C . GLY A 1 85 ? -3.698 -15.848 -5.086 1.00 29.86 85 GLY A C 1
ATOM 632 O O . GLY A 1 85 ? -3.307 -14.701 -4.909 1.00 29.86 85 GLY A O 1
ATOM 633 N N . SER A 1 86 ? -4.135 -16.606 -4.090 1.00 33.22 86 SER A N 1
ATOM 634 C CA . SER A 1 86 ? -3.959 -16.394 -2.659 1.00 33.22 86 SER A CA 1
ATOM 635 C C . SER A 1 86 ? -2.584 -15.813 -2.290 1.00 33.22 86 SER A C 1
ATOM 637 O O . SER A 1 86 ? -1.562 -16.469 -2.493 1.00 33.22 86 SER A O 1
ATOM 639 N N . ALA A 1 87 ? -2.573 -14.653 -1.625 1.00 37.12 87 ALA A N 1
ATOM 640 C CA . ALA A 1 87 ? -1.395 -14.072 -0.985 1.00 37.12 87 ALA A CA 1
ATOM 641 C C . ALA A 1 87 ? -0.716 -15.102 -0.063 1.00 37.12 87 ALA A C 1
ATOM 643 O O . ALA A 1 87 ? -1.156 -15.362 1.061 1.00 37.12 87 ALA A O 1
ATOM 644 N N . LYS A 1 88 ? 0.359 -15.727 -0.547 1.00 31.88 88 LYS A N 1
ATOM 645 C CA . LYS A 1 88 ? 1.169 -16.658 0.233 1.00 31.88 88 LYS A CA 1
ATOM 646 C C . LYS A 1 88 ? 2.201 -15.836 0.993 1.00 31.88 88 LYS A C 1
ATOM 648 O O . LYS A 1 88 ? 3.250 -15.487 0.463 1.00 31.88 88 LYS A O 1
ATOM 653 N N . ALA A 1 89 ? 1.870 -15.499 2.238 1.00 34.44 89 ALA A N 1
ATOM 654 C CA . ALA A 1 89 ? 2.770 -14.802 3.146 1.00 34.44 89 ALA A CA 1
ATOM 655 C C . ALA A 1 89 ? 4.118 -15.540 3.231 1.00 34.44 89 ALA A C 1
ATOM 657 O O . ALA A 1 89 ? 4.195 -16.695 3.656 1.00 34.44 89 ALA A O 1
ATOM 658 N N . THR A 1 90 ? 5.189 -14.868 2.813 1.00 38.31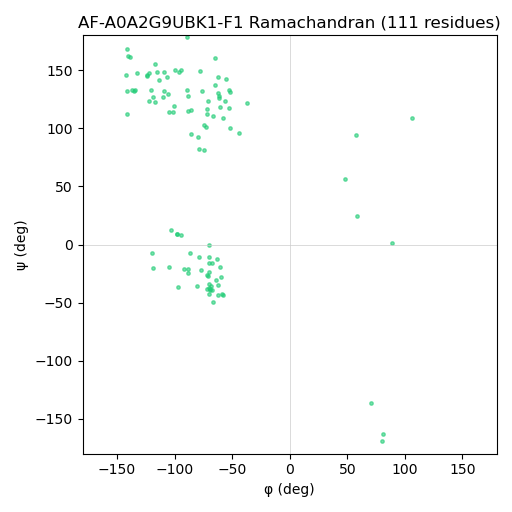 90 THR A N 1
ATOM 659 C CA . THR A 1 90 ? 6.560 -15.363 2.921 1.00 38.31 90 THR A CA 1
ATOM 660 C C . THR A 1 90 ? 6.905 -15.542 4.413 1.00 38.31 90 THR A C 1
ATOM 662 O O . THR A 1 90 ? 6.688 -14.625 5.212 1.00 38.31 90 THR A O 1
ATOM 665 N N . PRO A 1 91 ? 7.453 -16.694 4.841 1.00 34.41 91 PRO A N 1
ATOM 666 C CA . PRO A 1 91 ? 7.514 -17.090 6.255 1.00 34.41 91 PRO A CA 1
ATOM 667 C C . PRO A 1 91 ? 8.476 -16.279 7.147 1.00 34.41 91 PRO A C 1
ATOM 669 O O . PRO A 1 91 ? 8.545 -16.529 8.349 1.00 34.41 91 PRO A O 1
ATOM 672 N N . MET A 1 92 ? 9.207 -15.290 6.619 1.00 34.66 92 MET A N 1
ATOM 673 C CA . MET A 1 92 ? 10.152 -14.494 7.420 1.00 34.66 92 MET A CA 1
ATOM 674 C C . MET A 1 92 ? 9.493 -13.424 8.309 1.00 34.66 92 MET A C 1
ATOM 676 O O . MET A 1 92 ? 10.086 -13.035 9.313 1.00 34.66 92 MET A O 1
ATOM 680 N N . MET A 1 93 ? 8.266 -12.978 8.008 1.00 41.53 93 MET A N 1
ATOM 681 C CA . MET A 1 93 ? 7.575 -11.931 8.789 1.00 41.53 93 MET A CA 1
ATOM 682 C C . MET A 1 93 ? 6.747 -12.474 9.968 1.00 41.53 93 MET A C 1
ATOM 684 O O . MET A 1 93 ? 6.495 -11.738 10.924 1.00 41.53 93 MET A O 1
ATOM 688 N N . ILE A 1 94 ? 6.368 -13.760 9.955 1.00 43.09 94 ILE A N 1
ATOM 689 C CA . ILE A 1 94 ? 5.498 -14.359 10.988 1.00 43.09 94 ILE A CA 1
ATOM 690 C C . ILE A 1 94 ? 6.174 -14.312 12.370 1.00 43.09 94 ILE A C 1
ATOM 692 O O . ILE A 1 94 ? 5.564 -13.872 13.343 1.00 43.09 94 ILE A O 1
ATOM 696 N N . LYS A 1 95 ? 7.475 -14.629 12.448 1.00 37.06 95 LYS A N 1
ATOM 697 C CA . LYS A 1 95 ? 8.233 -14.591 13.715 1.00 37.06 95 LYS A CA 1
ATOM 698 C C . LYS A 1 95 ? 8.347 -13.192 14.330 1.00 37.06 95 LYS A C 1
ATOM 700 O O . LYS A 1 95 ? 8.448 -13.066 15.549 1.00 37.06 95 LYS A O 1
ATOM 705 N N . SER A 1 96 ? 8.356 -12.140 13.510 1.00 46.72 96 SER A N 1
ATOM 706 C CA . SER A 1 96 ? 8.481 -10.764 14.009 1.00 46.72 96 SER A CA 1
ATOM 707 C C . SER A 1 96 ? 7.137 -10.230 14.519 1.00 46.72 96 SER A C 1
ATOM 709 O O . SER A 1 96 ? 7.087 -9.557 15.549 1.00 46.72 96 SER A O 1
ATOM 711 N N . MET A 1 97 ? 6.030 -10.606 13.865 1.00 46.81 97 MET A N 1
ATOM 712 C CA . MET A 1 97 ? 4.678 -10.248 14.310 1.00 46.81 97 MET A CA 1
ATOM 713 C C . MET A 1 97 ? 4.273 -10.960 15.606 1.00 46.81 97 MET A C 1
ATOM 715 O O . MET A 1 97 ? 3.687 -10.313 16.471 1.00 46.81 97 MET A O 1
ATOM 719 N N . GLU A 1 98 ? 4.639 -12.233 15.801 1.00 47.25 98 GLU A N 1
ATOM 720 C CA . GLU A 1 98 ? 4.411 -12.935 17.079 1.00 47.25 98 GLU A CA 1
ATOM 721 C C . GLU A 1 98 ? 5.097 -12.217 18.250 1.00 47.25 98 GLU A C 1
ATOM 723 O O . GLU A 1 98 ? 4.498 -12.013 19.308 1.00 47.25 98 GLU A O 1
ATOM 728 N N . LYS A 1 99 ? 6.335 -11.752 18.042 1.00 43.25 99 LYS A N 1
ATOM 729 C CA . LYS A 1 99 ? 7.098 -11.021 19.061 1.00 43.25 99 LYS A CA 1
ATOM 730 C C . LYS A 1 99 ? 6.498 -9.639 19.355 1.00 43.25 99 LYS A C 1
ATOM 732 O O . LYS A 1 99 ? 6.473 -9.216 20.513 1.00 43.25 99 LYS A O 1
ATOM 737 N N . LEU A 1 100 ? 5.962 -8.956 18.339 1.00 44.53 100 LEU A N 1
ATOM 738 C CA . LEU A 1 100 ? 5.278 -7.670 18.508 1.00 44.53 100 LEU A CA 1
ATOM 739 C C . LEU A 1 100 ? 3.932 -7.831 19.240 1.00 44.53 100 LEU A C 1
ATOM 741 O O . LEU A 1 100 ? 3.644 -7.070 20.162 1.00 44.53 100 LEU A O 1
ATOM 745 N N . MET A 1 101 ? 3.139 -8.855 18.901 1.00 50.97 101 MET A N 1
ATOM 746 C CA . MET A 1 101 ? 1.862 -9.127 19.573 1.00 50.97 101 MET A CA 1
ATOM 747 C C . MET A 1 101 ? 2.049 -9.569 21.028 1.00 50.97 101 MET A C 1
ATOM 749 O O . MET A 1 101 ? 1.315 -9.108 21.902 1.00 50.97 101 MET A O 1
ATOM 753 N N . ALA A 1 102 ? 3.071 -10.380 21.323 1.00 50.72 102 ALA A N 1
ATOM 754 C CA . ALA A 1 102 ? 3.407 -10.758 22.696 1.00 50.72 102 ALA A CA 1
ATOM 755 C C . ALA A 1 102 ? 3.806 -9.546 23.562 1.00 50.72 102 ALA A C 1
ATOM 757 O O . ALA A 1 102 ? 3.465 -9.482 24.745 1.00 50.72 102 ALA A O 1
ATOM 758 N N . THR A 1 103 ? 4.476 -8.553 22.969 1.00 46.31 103 THR A N 1
ATOM 759 C CA . THR A 1 103 ? 4.881 -7.321 23.668 1.00 46.31 103 THR A CA 1
ATOM 760 C C . THR A 1 103 ? 3.676 -6.414 23.959 1.00 46.31 103 THR A C 1
ATOM 762 O O . THR A 1 103 ? 3.562 -5.858 25.049 1.00 46.31 103 THR A O 1
ATOM 765 N N . ILE A 1 104 ? 2.715 -6.318 23.035 1.00 49.38 104 ILE A N 1
ATOM 766 C CA . ILE A 1 104 ? 1.490 -5.522 23.234 1.00 49.38 104 ILE A CA 1
ATOM 767 C C . ILE A 1 104 ? 0.561 -6.166 24.280 1.00 49.38 104 ILE A C 1
ATOM 769 O O . ILE A 1 104 ? -0.033 -5.463 25.096 1.00 49.38 104 ILE A O 1
ATOM 773 N N . LEU A 1 105 ? 0.468 -7.501 24.315 1.00 46.03 105 LEU A N 1
ATOM 774 C CA . LEU A 1 105 ? -0.365 -8.221 25.289 1.00 46.03 105 LEU A CA 1
ATOM 775 C C . LEU A 1 105 ? 0.196 -8.189 26.720 1.00 46.03 105 LEU A C 1
ATOM 777 O O . LEU A 1 105 ? -0.568 -8.284 27.678 1.00 46.03 105 LEU A O 1
ATOM 781 N N . THR A 1 106 ? 1.510 -8.031 26.886 1.00 48.59 106 THR A N 1
ATOM 782 C CA . THR A 1 106 ? 2.153 -7.956 28.210 1.00 48.59 106 THR A CA 1
ATOM 783 C C . THR A 1 106 ? 2.217 -6.535 28.770 1.00 48.59 106 THR A C 1
ATOM 785 O O . THR A 1 106 ? 2.199 -6.370 29.987 1.00 48.59 106 THR A O 1
ATOM 788 N N . SER A 1 107 ? 2.194 -5.507 27.915 1.00 44.38 107 SER A N 1
ATOM 789 C CA . SER A 1 107 ? 2.258 -4.102 28.345 1.00 44.38 107 SER A CA 1
ATOM 790 C C . SER A 1 107 ? 0.935 -3.530 28.883 1.00 44.38 107 SER A C 1
ATOM 792 O O . SER A 1 107 ? 0.951 -2.452 29.469 1.00 44.38 107 SER A O 1
ATOM 794 N N . ASN A 1 108 ? -0.198 -4.228 28.721 1.00 43.22 108 ASN A N 1
ATOM 795 C CA . ASN A 1 108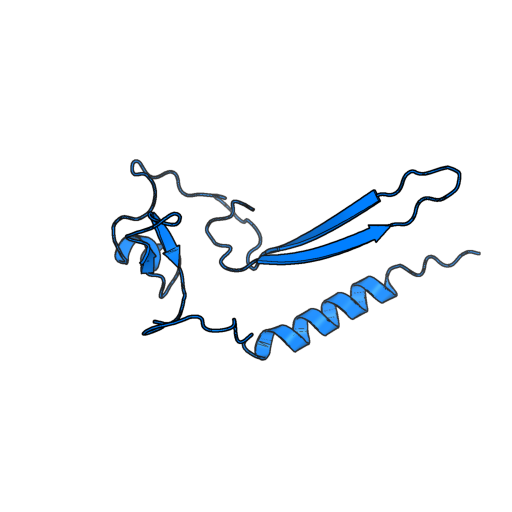 ? -1.510 -3.795 29.234 1.00 43.22 108 ASN A CA 1
ATOM 796 C C . ASN A 1 108 ? -1.881 -4.376 30.612 1.00 43.22 108 ASN A C 1
ATOM 798 O O . ASN A 1 108 ? -3.000 -4.170 31.082 1.00 43.22 108 ASN A O 1
ATOM 802 N N . ARG A 1 109 ? -0.965 -5.066 31.308 1.00 42.66 109 ARG A N 1
ATOM 803 C CA . ARG A 1 109 ? -1.142 -5.327 32.746 1.00 42.66 109 ARG A CA 1
ATOM 804 C C . ARG A 1 109 ? -0.768 -4.073 33.531 1.00 42.66 109 ARG A C 1
ATOM 806 O O . ARG A 1 109 ? 0.337 -3.961 34.048 1.00 42.66 109 ARG A O 1
ATOM 813 N N . VAL A 1 110 ? -1.710 -3.139 33.623 1.00 37.91 110 VAL A N 1
ATOM 814 C CA . VAL A 1 110 ? -1.729 -2.164 34.717 1.00 37.91 110 VAL A CA 1
ATOM 815 C C . VAL A 1 110 ? -1.868 -2.972 36.014 1.00 37.91 110 VAL A C 1
ATOM 817 O O . VAL A 1 110 ? -2.854 -3.703 36.147 1.00 37.91 110 VAL A O 1
ATOM 820 N N . PRO A 1 111 ? -0.909 -2.922 36.956 1.00 37.66 111 PRO A N 1
ATOM 821 C CA . PRO A 1 111 ? -1.147 -3.449 38.286 1.00 37.66 111 PRO A CA 1
ATOM 822 C C . PRO A 1 111 ? -2.205 -2.557 38.936 1.00 37.66 111 PRO A C 1
ATOM 824 O O . PRO A 1 111 ? -1.966 -1.383 39.205 1.00 37.66 111 PRO A O 1
ATOM 827 N N . VAL A 1 112 ? -3.400 -3.106 39.131 1.00 42.22 112 VAL A N 1
ATOM 828 C CA . VAL A 1 112 ? -4.375 -2.530 40.053 1.00 42.22 112 VAL A CA 1
ATOM 829 C C . VAL A 1 112 ? -3.859 -2.855 41.452 1.00 42.22 112 VAL A C 1
ATOM 831 O O . VAL A 1 112 ? -3.948 -4.005 41.881 1.00 42.22 112 VAL A O 1
ATOM 834 N N . HIS A 1 113 ? -3.273 -1.866 42.122 1.00 37.53 113 HIS A N 1
ATOM 835 C CA . HIS A 1 113 ? -3.086 -1.859 43.568 1.00 37.53 113 HIS A CA 1
ATOM 836 C C . HIS A 1 113 ? -3.536 -0.518 44.128 1.00 37.53 113 HIS A C 1
ATOM 838 O O . HIS A 1 113 ? -3.168 0.515 43.525 1.00 37.53 113 HIS A O 1
#

Radius of gyration: 19.52 Å; Cα contacts (8 Å, |Δi|>4): 116; chains: 1; bounding box: 37×33×61 Å

Mean predicted aligned error: 14.27 Å

Solvent-accessible surface area (backbone atoms only — not comparable to full-atom values): 7379 Å² total; per-residue (Å²): 136,74,36,73,77,40,85,48,75,52,76,50,76,49,78,46,79,52,57,102,86,41,77,67,45,77,48,76,50,74,49,60,72,43,80,80,68,86,70,44,59,80,93,60,101,53,87,57,38,90,42,40,65,64,23,36,75,78,39,78,81,19,36,37,35,83,62,74,99,56,43,22,38,66,42,66,74,73,87,74,82,77,74,94,74,77,86,74,78,66,78,79,55,57,66,56,50,53,56,51,52,54,50,60,68,60,70,69,67,71,82,89,126